Protein AF-A0A4Q1TS50-F1 (afdb_monomer)

Secondary structure (DSSP, 8-state):
---PPPPTT---TT-EEEEESSGGG-SSPPPGGGEEEEEHHHHHHHTTT--HHHHHHHHTT--GGGTTT-S--

Mean predicted aligned error: 11.64 Å

Sequence (73 aa):
MVILPRGKDQNRPDAATLEHLMTNRRTGWTRRDNMAAACRECNGMRGSGMD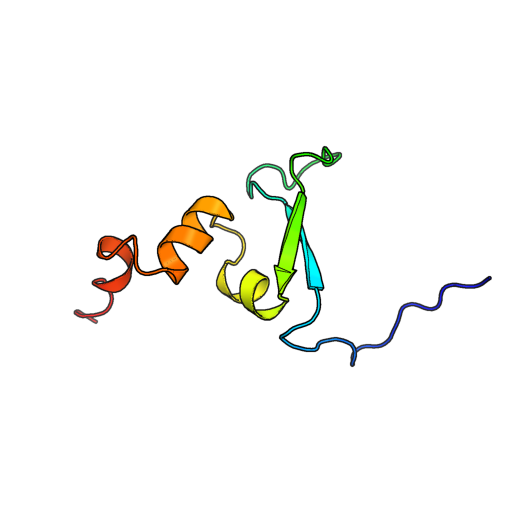WLMFKTYRRGEFWELIGGCKDL

Structure (mmCIF, N/CA/C/O backbone):
data_AF-A0A4Q1TS50-F1
#
_entry.id   AF-A0A4Q1TS50-F1
#
loop_
_atom_site.group_PDB
_atom_site.id
_atom_site.type_symbol
_atom_site.label_atom_id
_atom_site.label_alt_id
_atom_site.label_comp_id
_atom_site.label_asym_id
_atom_site.label_entity_id
_atom_site.label_seq_id
_atom_site.pdbx_PDB_ins_code
_atom_site.Cartn_x
_atom_site.Cartn_y
_atom_site.Cartn_z
_atom_site.occupancy
_atom_site.B_iso_or_equiv
_atom_site.auth_seq_id
_atom_site.auth_comp_id
_atom_site.auth_asym_id
_atom_site.auth_atom_id
_atom_site.pdbx_PDB_model_num
ATOM 1 N N . MET A 1 1 ? -1.804 0.484 35.231 1.00 34.78 1 MET A N 1
ATOM 2 C CA . MET A 1 1 ? -0.860 0.021 34.191 1.00 34.78 1 MET A CA 1
ATOM 3 C C . MET A 1 1 ? -0.474 1.229 33.355 1.00 34.78 1 MET A C 1
ATOM 5 O O . MET A 1 1 ? -1.311 1.741 32.627 1.00 34.78 1 MET A O 1
ATOM 9 N N . VAL A 1 2 ? 0.734 1.756 33.548 1.00 34.53 2 VAL A N 1
ATOM 10 C CA . VAL A 1 2 ? 1.234 2.916 32.796 1.00 34.53 2 VAL A CA 1
ATOM 11 C C . VAL A 1 2 ? 1.911 2.382 31.536 1.00 34.53 2 VAL A C 1
ATOM 13 O O . VAL A 1 2 ? 2.876 1.628 31.630 1.00 34.53 2 VAL A O 1
ATOM 16 N N . ILE A 1 3 ? 1.374 2.713 30.362 1.00 50.09 3 ILE A N 1
ATOM 17 C CA . ILE A 1 3 ? 1.984 2.365 29.075 1.00 50.09 3 ILE A CA 1
ATOM 18 C C . ILE A 1 3 ? 3.040 3.435 28.786 1.00 50.09 3 ILE A C 1
ATOM 20 O O . ILE A 1 3 ? 2.711 4.532 28.345 1.00 50.09 3 ILE A O 1
ATOM 24 N N . LEU A 1 4 ? 4.307 3.138 29.076 1.00 46.75 4 LEU A N 1
ATOM 25 C CA . LEU A 1 4 ? 5.423 3.972 28.626 1.00 46.75 4 LEU A CA 1
ATOM 26 C C . LEU A 1 4 ? 5.544 3.871 27.092 1.00 46.75 4 LEU A C 1
ATOM 28 O O . LEU A 1 4 ? 5.445 2.759 26.557 1.00 46.75 4 LEU A O 1
ATOM 32 N N . PRO A 1 5 ? 5.770 4.986 26.370 1.00 51.84 5 PRO A N 1
ATOM 33 C CA . PRO A 1 5 ? 6.011 4.946 24.935 1.00 51.84 5 PRO A CA 1
ATOM 34 C C . PRO A 1 5 ? 7.313 4.177 24.700 1.00 51.84 5 PRO A C 1
ATOM 36 O O . PRO A 1 5 ? 8.378 4.555 25.188 1.00 51.84 5 PRO A O 1
ATOM 39 N N . ARG A 1 6 ? 7.215 3.034 24.018 1.00 54.94 6 ARG A N 1
ATOM 40 C CA . ARG A 1 6 ? 8.365 2.163 23.764 1.00 54.94 6 ARG A CA 1
ATOM 41 C C . ARG A 1 6 ? 9.394 2.900 22.903 1.00 54.94 6 ARG A C 1
ATOM 43 O O . ARG A 1 6 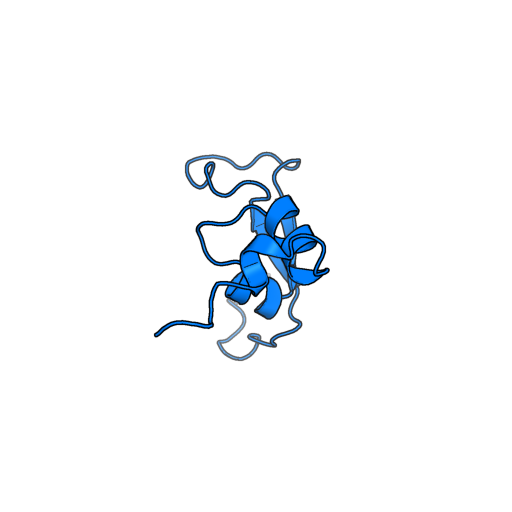? 9.044 3.557 21.928 1.00 54.94 6 ARG A O 1
ATOM 50 N N . GLY A 1 7 ? 10.650 2.812 23.337 1.00 49.25 7 GLY A N 1
ATOM 51 C CA . GLY A 1 7 ? 11.764 3.626 22.872 1.00 49.25 7 GLY A CA 1
ATOM 52 C C . GLY A 1 7 ? 12.119 3.482 21.391 1.00 49.25 7 GLY A C 1
ATOM 53 O O . GLY A 1 7 ? 11.790 2.502 20.723 1.00 49.25 7 GLY A O 1
ATOM 54 N N . LYS A 1 8 ? 12.862 4.497 20.946 1.00 49.75 8 LYS A N 1
ATOM 55 C CA . LYS A 1 8 ? 13.479 4.785 19.638 1.00 49.75 8 LYS A CA 1
ATOM 56 C C . LYS A 1 8 ? 14.085 3.585 18.871 1.00 49.75 8 LYS A C 1
ATOM 58 O O . LYS A 1 8 ? 14.248 3.679 17.655 1.00 49.75 8 LYS A O 1
ATOM 63 N N . ASP A 1 9 ? 14.326 2.463 19.550 1.00 51.34 9 ASP A N 1
ATOM 64 C CA . ASP A 1 9 ? 15.012 1.264 19.045 1.00 51.34 9 ASP A CA 1
ATOM 65 C C . ASP A 1 9 ? 14.080 0.103 18.640 1.00 51.34 9 ASP A C 1
ATOM 67 O O . ASP A 1 9 ? 14.547 -0.936 18.179 1.00 51.34 9 ASP A O 1
ATOM 71 N N . GLN A 1 10 ? 12.751 0.258 18.718 1.00 54.78 10 GLN A N 1
ATOM 72 C CA . GLN A 1 10 ? 11.788 -0.729 18.175 1.00 54.78 10 GLN A CA 1
ATOM 73 C C . GLN A 1 10 ? 11.559 -0.609 16.659 1.00 54.78 10 GLN A C 1
ATOM 75 O O . GLN A 1 10 ? 10.604 -1.132 16.093 1.00 54.78 10 GLN A O 1
ATOM 80 N N . ASN A 1 11 ? 12.476 0.072 15.991 1.00 61.34 11 ASN A N 1
ATOM 81 C CA . ASN A 1 11 ? 12.426 0.479 14.599 1.00 61.34 11 ASN A CA 1
ATOM 82 C C . ASN A 1 11 ? 12.931 -0.614 13.642 1.00 61.34 11 ASN A C 1
ATOM 84 O O . ASN A 1 11 ? 13.552 -0.302 12.623 1.00 61.34 11 ASN A O 1
ATOM 88 N N . ARG A 1 12 ? 12.687 -1.892 13.960 1.00 70.12 12 ARG A N 1
ATOM 89 C CA . ARG A 1 12 ? 13.147 -2.991 13.106 1.00 70.12 12 ARG A CA 1
ATOM 90 C C . ARG A 1 12 ? 12.497 -2.894 11.713 1.00 70.12 12 ARG A C 1
ATOM 92 O O . ARG A 1 12 ? 11.314 -2.554 11.635 1.00 70.12 12 ARG A O 1
ATOM 99 N N . PRO A 1 13 ? 13.235 -3.144 10.617 1.00 70.38 13 PRO A N 1
ATOM 100 C CA . PRO A 1 13 ? 12.688 -3.058 9.256 1.00 70.38 13 PRO A CA 1
ATOM 101 C C . PRO A 1 13 ? 11.481 -3.980 9.020 1.00 70.38 13 PRO A C 1
ATOM 103 O O . PRO A 1 13 ? 10.554 -3.626 8.291 1.00 70.38 13 PRO A O 1
ATOM 106 N N . ASP A 1 14 ? 11.460 -5.124 9.702 1.00 73.81 14 ASP A N 1
ATOM 107 C CA . ASP A 1 14 ? 10.408 -6.140 9.679 1.00 73.81 14 ASP A CA 1
ATOM 108 C C . ASP A 1 14 ? 9.278 -5.889 10.693 1.00 73.81 14 ASP A C 1
ATOM 110 O O . ASP A 1 14 ? 8.319 -6.659 10.747 1.00 73.81 14 ASP A O 1
ATOM 114 N N . ALA A 1 15 ? 9.344 -4.810 11.483 1.00 82.62 15 ALA A N 1
ATOM 115 C CA . ALA A 1 15 ? 8.294 -4.482 12.441 1.00 82.62 15 ALA A CA 1
ATOM 116 C C . ALA A 1 15 ? 6.950 -4.283 11.727 1.00 82.62 15 ALA A C 1
ATOM 118 O O . ALA A 1 15 ? 6.867 -3.584 10.715 1.00 82.62 15 ALA A O 1
ATOM 119 N N . ALA A 1 16 ? 5.890 -4.876 12.278 1.00 84.31 16 ALA A N 1
ATOM 120 C CA . ALA A 1 16 ? 4.542 -4.698 11.762 1.00 84.31 16 ALA A CA 1
ATOM 121 C C . ALA A 1 16 ? 4.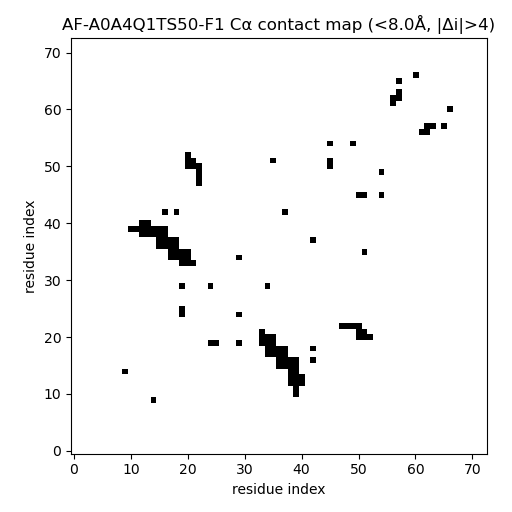021 -3.284 12.077 1.00 84.31 16 ALA A C 1
ATOM 123 O O . ALA A 1 16 ? 4.046 -2.834 13.223 1.00 84.31 16 ALA A O 1
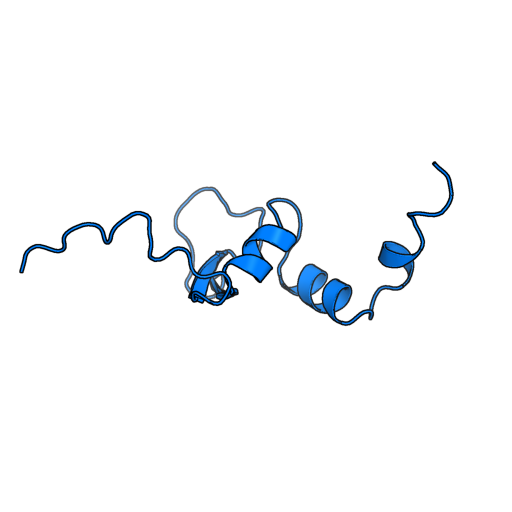ATOM 124 N N . THR A 1 17 ? 3.512 -2.601 11.057 1.00 84.81 17 THR A N 1
ATOM 125 C CA . THR A 1 17 ? 2.883 -1.280 11.114 1.00 84.81 17 THR A CA 1
ATOM 126 C C . THR A 1 17 ? 1.424 -1.379 10.676 1.00 84.81 17 THR A C 1
ATOM 128 O O . THR A 1 17 ? 1.109 -2.149 9.767 1.00 84.81 17 THR A O 1
ATOM 131 N N . LEU A 1 18 ? 0.542 -0.588 11.291 1.00 84.12 18 LEU A N 1
ATOM 132 C CA . LEU A 1 18 ? -0.854 -0.436 10.869 1.00 84.12 18 LEU A CA 1
ATOM 133 C C . LEU A 1 18 ? -1.022 0.873 10.101 1.00 84.12 18 LEU A C 1
ATOM 135 O O . LEU A 1 18 ? -0.690 1.936 10.616 1.00 84.12 18 LEU A O 1
ATOM 139 N N . GLU A 1 19 ? -1.543 0.781 8.883 1.00 81.81 19 GLU A N 1
ATOM 140 C CA . GLU A 1 19 ? -1.591 1.879 7.920 1.00 81.81 19 GLU A CA 1
ATOM 141 C C . GLU A 1 19 ? -2.929 1.953 7.191 1.00 81.81 19 GLU A C 1
ATOM 143 O O . GLU A 1 19 ? -3.729 1.021 7.211 1.00 81.81 19 GLU A O 1
ATOM 148 N N . HIS A 1 20 ? -3.163 3.068 6.506 1.00 83.56 20 HIS A N 1
ATOM 149 C CA . HIS A 1 20 ? -4.346 3.236 5.667 1.00 83.56 20 HIS A CA 1
ATOM 150 C C . HIS A 1 20 ? -4.190 2.480 4.346 1.00 83.56 20 HIS A C 1
ATOM 152 O O . HIS A 1 20 ? -3.187 2.672 3.659 1.00 83.56 20 HIS A O 1
ATOM 158 N N . LEU A 1 21 ? -5.193 1.678 3.967 1.00 82.50 21 LEU A N 1
ATOM 159 C CA . LEU A 1 21 ? -5.226 0.949 2.694 1.00 82.50 21 LEU A CA 1
ATOM 160 C C . LEU A 1 21 ? -5.220 1.924 1.499 1.00 82.50 21 L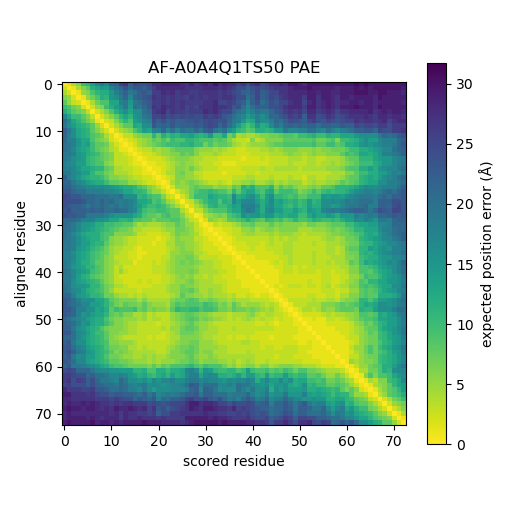EU A C 1
ATOM 162 O O . LEU A 1 21 ? -4.437 1.764 0.563 1.00 82.50 21 LEU A O 1
ATOM 166 N N . MET A 1 22 ? -6.063 2.960 1.566 1.00 79.81 22 MET A N 1
ATOM 167 C CA . MET A 1 22 ? -6.129 4.052 0.591 1.00 79.81 22 MET A CA 1
ATOM 168 C C . MET A 1 22 ? -5.501 5.337 1.143 1.00 79.81 22 MET A C 1
ATOM 170 O O . MET A 1 22 ? -5.906 5.849 2.191 1.00 79.81 22 MET A O 1
ATOM 174 N N . THR A 1 23 ? -4.556 5.912 0.401 1.00 68.88 23 THR A N 1
ATOM 175 C CA . THR A 1 23 ? -3.752 7.075 0.816 1.00 68.88 23 THR A CA 1
ATOM 176 C C . THR A 1 23 ? -4.527 8.388 0.875 1.00 68.88 23 THR A C 1
ATOM 178 O O . THR A 1 23 ? -4.207 9.255 1.687 1.00 68.88 23 THR A O 1
ATOM 181 N N . ASN A 1 24 ? -5.607 8.510 0.101 1.00 63.28 24 ASN A N 1
ATOM 182 C CA . ASN A 1 24 ? -6.390 9.746 -0.021 1.00 63.28 24 ASN A CA 1
ATOM 183 C C . ASN A 1 24 ? -7.367 9.974 1.148 1.00 63.28 24 ASN A C 1
ATOM 185 O O . ASN A 1 24 ? -8.145 10.922 1.124 1.00 63.28 24 ASN A O 1
ATOM 189 N N . ARG A 1 25 ? -7.350 9.11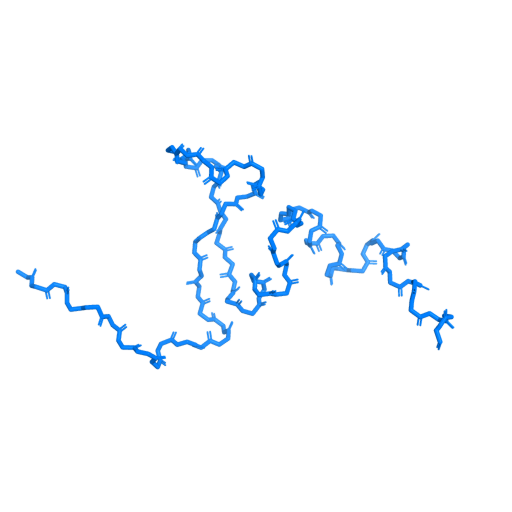4 2.176 1.00 58.28 25 ARG A N 1
ATOM 190 C CA . ARG A 1 25 ? -8.209 9.222 3.369 1.00 58.28 25 ARG A CA 1
ATOM 191 C C . ARG A 1 25 ? -7.432 9.527 4.648 1.00 58.28 25 ARG A C 1
ATOM 193 O O . ARG A 1 25 ? -7.830 9.112 5.729 1.00 58.28 25 ARG A O 1
ATOM 200 N N . ARG A 1 26 ? -6.320 10.260 4.536 1.00 59.91 26 ARG A N 1
ATOM 201 C CA . ARG A 1 26 ? -5.516 10.704 5.693 1.00 59.91 26 ARG A CA 1
ATOM 202 C C . ARG A 1 26 ? -6.225 11.720 6.602 1.00 59.91 26 ARG A C 1
ATOM 204 O O . ARG A 1 26 ? -5.658 12.101 7.620 1.00 59.91 26 ARG A O 1
ATOM 211 N N . THR A 1 27 ? -7.437 12.160 6.265 1.00 56.81 27 THR A N 1
ATOM 212 C CA . THR A 1 27 ? -8.234 13.087 7.073 1.00 56.81 27 THR A CA 1
ATOM 213 C C . THR A 1 27 ? -9.445 12.370 7.687 1.00 56.81 27 THR A C 1
ATOM 215 O O . THR A 1 27 ? -10.264 11.788 6.980 1.00 56.81 27 THR A O 1
ATOM 218 N N . GLY A 1 28 ? -9.569 12.418 9.020 1.00 63.47 28 GLY A N 1
ATOM 219 C CA . GLY A 1 28 ? -10.741 11.927 9.761 1.00 63.47 28 GLY A CA 1
ATOM 220 C C . GLY A 1 28 ? -10.589 10.556 10.436 1.00 63.47 28 GLY A C 1
ATOM 221 O O . GLY A 1 28 ? -9.488 10.050 10.643 1.00 63.47 28 GLY A O 1
ATOM 222 N N . TRP A 1 29 ? -11.724 9.977 10.843 1.00 62.47 29 TRP A N 1
ATOM 223 C CA . TRP A 1 29 ? -11.801 8.678 11.518 1.00 62.47 29 TRP A CA 1
ATOM 224 C C . TRP A 1 29 ? -11.633 7.542 10.502 1.00 62.47 29 TRP A C 1
ATOM 226 O O . TRP A 1 29 ? -12.375 7.464 9.520 1.00 62.47 29 TRP A O 1
ATOM 236 N N . THR A 1 30 ? -10.658 6.657 10.726 1.00 73.06 30 THR A N 1
ATOM 237 C CA . THR A 1 30 ? -10.426 5.526 9.823 1.00 73.06 30 THR A CA 1
ATOM 238 C C . THR A 1 30 ? -11.426 4.408 10.091 1.00 73.06 30 THR A C 1
ATOM 240 O O . THR A 1 30 ? -11.662 4.014 11.236 1.00 73.06 30 THR A O 1
ATOM 243 N N . ARG A 1 31 ? -12.032 3.881 9.029 1.00 80.50 31 ARG A N 1
ATOM 244 C CA . ARG A 1 31 ? -12.875 2.687 9.118 1.00 80.50 31 ARG A CA 1
ATOM 245 C C . ARG A 1 31 ? -11.970 1.450 9.155 1.00 80.50 31 ARG A C 1
ATOM 247 O O . ARG A 1 31 ? -10.904 1.439 8.544 1.00 80.50 31 ARG A O 1
ATOM 254 N N . ARG A 1 32 ? -12.388 0.402 9.875 1.00 82.50 32 ARG A N 1
ATOM 255 C CA . ARG A 1 32 ? -11.585 -0.828 10.052 1.00 82.50 32 ARG A CA 1
ATOM 256 C C . ARG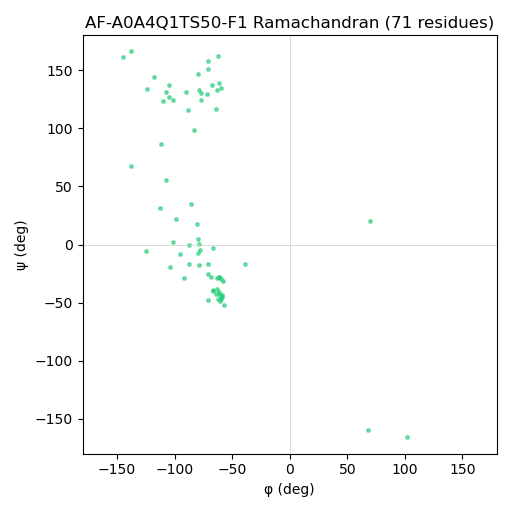 A 1 32 ? -11.251 -1.530 8.730 1.00 82.50 32 ARG A C 1
ATOM 258 O O . ARG A 1 32 ? -10.212 -2.167 8.637 1.00 82.50 32 ARG A O 1
ATOM 265 N N . ASP A 1 33 ? -12.116 -1.395 7.731 1.00 83.44 33 ASP A N 1
ATOM 266 C CA . ASP A 1 33 ? -11.944 -1.915 6.369 1.00 83.44 33 ASP A CA 1
ATOM 267 C C . ASP A 1 33 ? -10.874 -1.166 5.554 1.00 83.44 33 ASP A C 1
ATOM 269 O O . ASP A 1 33 ? -10.384 -1.687 4.558 1.00 83.44 33 ASP A O 1
ATOM 273 N N . ASN A 1 34 ? -10.467 0.030 5.987 1.00 82.69 34 ASN A N 1
ATOM 274 C CA . ASN A 1 34 ? -9.409 0.820 5.363 1.00 82.69 34 ASN A CA 1
ATOM 275 C C . ASN A 1 34 ? -8.060 0.665 6.087 1.00 82.69 34 ASN A C 1
ATOM 277 O O . ASN A 1 34 ? -7.209 1.546 5.975 1.00 82.69 34 ASN A O 1
ATOM 281 N N . MET A 1 35 ? -7.859 -0.417 6.844 1.00 84.81 35 MET A N 1
ATOM 282 C CA . MET A 1 35 ? -6.589 -0.696 7.516 1.00 84.81 35 MET A CA 1
ATOM 283 C C . MET A 1 35 ? -5.808 -1.808 6.817 1.00 84.81 35 MET A C 1
ATOM 285 O O . MET A 1 35 ? -6.359 -2.842 6.448 1.00 84.81 35 MET A O 1
ATOM 289 N N . ALA A 1 36 ? -4.503 -1.604 6.686 1.00 83.88 36 ALA A N 1
ATOM 290 C CA . ALA A 1 36 ? -3.541 -2.567 6.181 1.00 83.88 36 ALA A CA 1
ATOM 291 C C . ALA A 1 36 ? -2.438 -2.786 7.220 1.00 83.88 36 ALA A C 1
ATOM 293 O O . ALA A 1 36 ? -1.893 -1.830 7.774 1.00 83.88 36 ALA A O 1
ATOM 294 N N . ALA A 1 37 ? -2.099 -4.049 7.472 1.00 86.62 37 ALA A N 1
ATOM 295 C CA . ALA A 1 37 ? -0.888 -4.406 8.198 1.00 86.62 37 ALA A CA 1
ATOM 296 C C . ALA A 1 37 ? 0.255 -4.590 7.194 1.00 86.62 37 ALA A C 1
ATOM 298 O O . ALA A 1 37 ? 0.094 -5.289 6.193 1.00 86.62 37 ALA A O 1
ATOM 299 N N . ALA A 1 38 ? 1.404 -3.975 7.456 1.00 84.25 38 ALA A N 1
ATOM 300 C CA . ALA A 1 38 ? 2.573 -4.062 6.587 1.00 84.25 38 ALA A CA 1
ATOM 301 C C . ALA A 1 38 ? 3.873 -4.055 7.389 1.00 84.25 38 ALA A C 1
ATOM 303 O O . ALA A 1 38 ? 3.887 -3.632 8.539 1.00 84.25 38 ALA A O 1
ATOM 304 N N . CYS A 1 39 ? 4.971 -4.505 6.784 1.00 85.19 39 CYS A N 1
ATOM 305 C CA . CYS A 1 39 ? 6.290 -4.318 7.374 1.00 85.19 39 CYS A CA 1
ATOM 306 C C . CYS A 1 39 ? 6.708 -2.839 7.301 1.00 85.19 39 CYS A C 1
ATOM 308 O O . CYS A 1 39 ? 6.314 -2.121 6.375 1.00 85.19 39 CYS A O 1
ATOM 310 N N . ARG A 1 40 ? 7.525 -2.370 8.246 1.00 83.94 40 ARG A N 1
ATOM 311 C CA . ARG A 1 40 ? 7.984 -0.976 8.292 1.00 83.94 40 ARG A CA 1
ATOM 312 C C . ARG A 1 40 ? 8.728 -0.572 7.023 1.00 83.94 40 ARG A C 1
ATOM 314 O O . ARG A 1 40 ? 8.468 0.501 6.484 1.00 83.94 40 ARG A O 1
ATOM 321 N N . GLU A 1 41 ? 9.610 -1.433 6.528 1.00 86.12 41 GLU A N 1
ATOM 322 C CA . GLU A 1 41 ? 10.322 -1.218 5.266 1.00 86.12 41 GLU A CA 1
ATOM 323 C C . GLU A 1 41 ? 9.345 -1.088 4.088 1.00 86.12 41 GLU A C 1
ATOM 325 O O . GLU A 1 41 ? 9.445 -0.164 3.286 1.00 86.12 41 GLU A O 1
ATOM 330 N N . CYS A 1 42 ? 8.338 -1.962 4.029 1.00 84.44 42 CYS A N 1
ATOM 331 C CA . CYS A 1 42 ? 7.294 -1.981 3.008 1.00 84.44 42 CYS A CA 1
ATOM 332 C C . CYS A 1 42 ? 6.525 -0.656 2.989 1.00 84.44 42 CYS A C 1
ATOM 334 O O . CYS A 1 42 ? 6.282 -0.084 1.929 1.00 84.44 42 CYS A O 1
ATOM 336 N N . ASN A 1 43 ? 6.164 -0.153 4.171 1.00 84.31 43 ASN A N 1
ATOM 337 C CA . ASN A 1 43 ? 5.487 1.130 4.307 1.00 84.31 43 ASN A CA 1
ATOM 338 C C . ASN A 1 43 ? 6.393 2.301 3.901 1.00 84.31 43 ASN A C 1
ATOM 340 O O . ASN A 1 43 ? 5.939 3.217 3.217 1.00 84.31 43 ASN A O 1
ATOM 344 N N . GLY A 1 44 ? 7.679 2.240 4.260 1.00 83.44 44 GLY A N 1
ATOM 345 C CA . GLY A 1 44 ? 8.680 3.218 3.837 1.00 83.44 44 GLY A CA 1
ATOM 346 C C . GLY A 1 44 ? 8.831 3.281 2.316 1.00 83.44 44 GLY A C 1
ATOM 347 O O . GLY A 1 44 ? 8.786 4.366 1.747 1.00 83.44 44 GLY A O 1
ATOM 348 N N . MET A 1 45 ? 8.937 2.124 1.656 1.00 85.12 45 MET A N 1
ATOM 349 C CA . MET A 1 45 ? 9.062 2.024 0.198 1.00 85.12 45 MET A CA 1
ATOM 350 C C . MET A 1 45 ? 7.806 2.480 -0.546 1.00 85.12 45 MET A C 1
ATOM 352 O O . MET A 1 45 ? 7.914 3.115 -1.589 1.00 85.12 45 MET A O 1
ATOM 356 N N . ARG A 1 46 ? 6.613 2.164 -0.027 1.00 86.38 46 ARG A N 1
ATOM 357 C CA . ARG A 1 46 ? 5.342 2.605 -0.622 1.00 86.38 46 ARG A CA 1
ATOM 358 C C . ARG A 1 46 ? 5.207 4.129 -0.613 1.00 86.38 46 ARG A C 1
ATOM 360 O O . ARG A 1 46 ? 4.661 4.714 -1.548 1.00 86.38 46 ARG A O 1
ATOM 367 N N . GLY A 1 47 ? 5.662 4.770 0.462 1.00 78.56 47 GLY A N 1
ATOM 368 C CA . GLY A 1 47 ? 5.551 6.213 0.642 1.00 78.56 47 GLY A CA 1
ATOM 369 C C . GLY A 1 47 ? 4.107 6.704 0.827 1.00 78.56 47 GLY A C 1
ATOM 370 O O . GLY A 1 47 ? 3.202 5.970 1.230 1.00 78.56 47 GLY A O 1
ATOM 371 N N . SER A 1 48 ? 3.880 7.996 0.582 1.00 76.06 48 SER A N 1
ATOM 372 C CA . SER A 1 48 ? 2.596 8.675 0.828 1.00 76.06 48 SER A CA 1
ATOM 373 C C . SER A 1 48 ? 1.666 8.775 -0.380 1.00 76.06 48 SER A C 1
ATOM 375 O O . SER A 1 48 ? 0.530 9.206 -0.200 1.00 76.06 48 SER A O 1
ATOM 377 N N . GLY A 1 49 ? 2.122 8.416 -1.580 1.00 72.19 49 GLY A N 1
ATOM 378 C CA . GLY A 1 49 ? 1.369 8.618 -2.825 1.00 72.19 49 GLY A CA 1
ATOM 379 C C . GLY A 1 49 ? 0.717 7.361 -3.398 1.00 72.19 49 GLY A C 1
ATOM 380 O O . GLY A 1 49 ? -0.214 7.474 -4.184 1.00 72.19 49 GLY A O 1
ATOM 381 N N . MET A 1 50 ? 1.169 6.171 -2.996 1.00 82.31 50 MET A N 1
ATOM 382 C CA . MET A 1 50 ? 0.768 4.903 -3.614 1.00 82.31 50 MET A CA 1
ATOM 383 C C . MET A 1 50 ? -0.176 4.113 -2.704 1.00 82.31 50 MET A C 1
ATOM 385 O O . MET A 1 50 ? 0.115 3.936 -1.519 1.00 82.31 50 MET A O 1
ATOM 389 N N . ASP A 1 51 ? -1.299 3.631 -3.233 1.00 84.25 51 ASP A N 1
ATOM 390 C CA . ASP A 1 51 ? -2.187 2.717 -2.514 1.00 84.25 51 ASP A CA 1
ATOM 391 C C . ASP A 1 51 ? -1.551 1.325 -2.373 1.00 84.25 51 ASP A C 1
ATOM 393 O O . ASP A 1 51 ? -0.643 0.935 -3.111 1.00 84.25 51 ASP A O 1
ATOM 397 N N . TRP A 1 52 ? -2.016 0.556 -1.391 1.00 84.75 52 TRP A N 1
ATOM 398 C CA . TRP A 1 52 ? -1.412 -0.742 -1.087 1.00 84.75 52 TRP A CA 1
ATOM 399 C C . TRP A 1 52 ? -1.633 -1.806 -2.166 1.00 84.75 52 TRP A C 1
ATOM 401 O O . TRP A 1 52 ? -0.790 -2.696 -2.296 1.00 84.75 52 TRP A O 1
ATOM 411 N N . LEU A 1 53 ? -2.727 -1.737 -2.933 1.00 84.62 53 LEU A N 1
ATOM 412 C CA . LEU A 1 53 ? -2.971 -2.687 -4.020 1.00 84.62 53 LEU A CA 1
ATOM 413 C C . LEU A 1 53 ? -1.994 -2.428 -5.168 1.00 84.62 53 LEU A C 1
ATOM 415 O O . LEU A 1 53 ? -1.303 -3.357 -5.583 1.00 84.62 53 LEU A O 1
ATOM 419 N N . MET A 1 54 ? -1.839 -1.172 -5.592 1.00 84.38 54 MET A N 1
ATOM 420 C CA . MET A 1 54 ? -0.856 -0.794 -6.610 1.00 84.38 54 MET A CA 1
ATOM 421 C C . MET A 1 54 ? 0.579 -1.092 -6.164 1.00 84.38 54 MET A C 1
ATOM 423 O O . MET A 1 54 ? 1.354 -1.659 -6.933 1.00 84.38 54 MET A O 1
ATOM 427 N N . PHE A 1 55 ? 0.928 -0.803 -4.906 1.00 85.62 55 PHE A N 1
ATOM 428 C CA . PHE A 1 55 ? 2.254 -1.119 -4.364 1.00 85.62 55 PHE A CA 1
ATOM 429 C C . PHE A 1 55 ? 2.554 -2.618 -4.364 1.00 85.62 55 PHE A C 1
ATOM 431 O O . PHE A 1 55 ? 3.667 -3.028 -4.699 1.00 85.62 55 PHE A O 1
ATOM 438 N N . LYS A 1 56 ? 1.567 -3.452 -4.012 1.00 85.38 56 LYS A N 1
ATOM 439 C CA . LYS A 1 56 ? 1.698 -4.911 -4.068 1.00 85.38 56 LYS A CA 1
ATOM 440 C C . LYS A 1 56 ? 1.988 -5.373 -5.495 1.00 85.38 56 LYS A C 1
ATOM 442 O O . LYS A 1 56 ? 2.914 -6.156 -5.688 1.00 85.38 56 LYS A O 1
ATOM 447 N N . THR A 1 57 ? 1.228 -4.891 -6.472 1.00 85.00 57 THR A N 1
ATOM 448 C CA . THR A 1 57 ? 1.399 -5.249 -7.888 1.00 85.00 57 THR A CA 1
ATOM 449 C C . THR A 1 57 ? 2.758 -4.776 -8.420 1.00 85.00 57 THR A C 1
ATOM 451 O O . THR A 1 57 ? 3.487 -5.561 -9.025 1.00 85.00 57 THR A O 1
ATOM 454 N N . TYR A 1 58 ? 3.185 -3.553 -8.079 1.00 83.94 58 TYR A N 1
ATOM 455 C CA . TYR A 1 58 ? 4.531 -3.045 -8.378 1.00 83.94 58 TYR A CA 1
ATOM 456 C C . TYR A 1 58 ? 5.640 -3.935 -7.790 1.00 83.94 58 TYR A C 1
ATOM 458 O O . TYR A 1 58 ? 6.517 -4.393 -8.519 1.00 83.94 58 TYR A O 1
ATOM 466 N N . ARG A 1 59 ? 5.588 -4.255 -6.488 1.00 82.19 59 ARG A N 1
ATOM 467 C CA . ARG A 1 59 ? 6.605 -5.096 -5.819 1.00 82.19 59 ARG A CA 1
ATOM 468 C C . ARG A 1 59 ? 6.674 -6.517 -6.366 1.00 82.19 59 ARG A C 1
ATOM 470 O O . ARG A 1 59 ? 7.733 -7.131 -6.296 1.00 82.19 59 ARG A O 1
ATOM 477 N N . ARG A 1 60 ? 5.566 -7.045 -6.888 1.00 84.31 60 ARG A N 1
ATOM 478 C CA . ARG A 1 60 ? 5.523 -8.363 -7.537 1.00 84.31 60 ARG A CA 1
ATOM 479 C C . ARG A 1 60 ? 6.077 -8.354 -8.962 1.00 84.31 60 ARG A C 1
ATOM 481 O O . ARG A 1 60 ? 6.171 -9.422 -9.555 1.00 84.31 60 ARG A O 1
ATOM 488 N N . GLY A 1 61 ? 6.438 -7.189 -9.503 1.00 81.25 61 GLY A N 1
ATOM 489 C CA . GLY A 1 61 ? 6.872 -7.065 -10.893 1.00 81.25 61 GLY A CA 1
ATOM 490 C C . GLY A 1 61 ? 5.735 -7.270 -11.893 1.00 81.25 61 GLY A C 1
ATOM 491 O O . GLY A 1 61 ? 5.983 -7.579 -13.051 1.00 81.25 61 GLY A O 1
ATOM 492 N N . GLU A 1 62 ? 4.484 -7.121 -11.453 1.00 76.75 62 GLU A N 1
ATOM 493 C CA . GLU A 1 62 ? 3.306 -7.282 -12.311 1.00 76.75 62 GLU A CA 1
ATOM 494 C C . GLU A 1 62 ? 3.069 -6.034 -13.188 1.00 76.75 62 GLU A C 1
ATOM 496 O O . GLU A 1 62 ? 2.402 -6.131 -14.213 1.00 76.75 62 GLU A O 1
ATOM 501 N N . PHE A 1 63 ? 3.672 -4.887 -12.840 1.00 70.94 63 PHE A N 1
ATOM 502 C CA . PHE A 1 63 ? 3.684 -3.661 -13.650 1.00 70.94 63 PHE A CA 1
ATOM 503 C C . PHE A 1 63 ? 5.088 -3.351 -14.188 1.00 70.94 63 PHE A C 1
ATOM 505 O O . PHE A 1 63 ? 5.841 -2.574 -13.598 1.00 70.94 63 PHE A O 1
ATOM 512 N N . TRP A 1 64 ? 5.437 -3.934 -15.337 1.00 61.16 64 TRP A N 1
ATOM 513 C CA . TRP A 1 64 ? 6.707 -3.665 -16.030 1.00 61.16 64 TRP A CA 1
ATOM 514 C C . TRP A 1 64 ? 6.865 -2.201 -16.473 1.00 61.16 64 TRP A C 1
ATOM 516 O O . TRP A 1 64 ? 7.984 -1.690 -16.511 1.00 61.16 64 TRP A O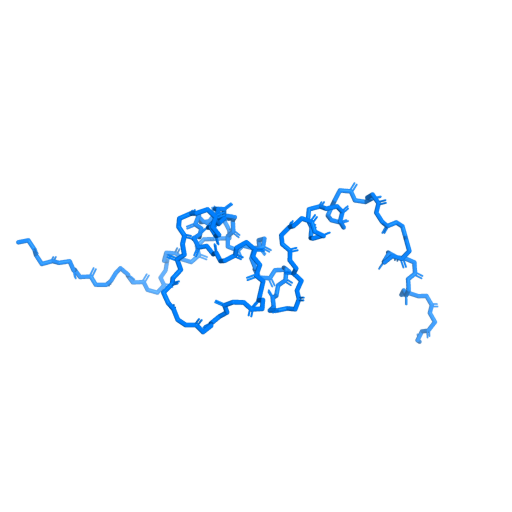 1
ATOM 526 N N . GLU A 1 65 ? 5.755 -1.508 -16.736 1.00 63.69 65 GLU A N 1
ATOM 527 C CA . GLU A 1 65 ? 5.712 -0.100 -17.167 1.00 63.69 65 GLU A CA 1
ATOM 528 C C . GLU A 1 65 ? 6.320 0.856 -16.127 1.00 63.69 65 GLU A C 1
ATOM 530 O O . GLU A 1 65 ? 6.887 1.884 -16.483 1.00 63.69 65 GLU A O 1
ATOM 535 N N . LEU A 1 66 ? 6.266 0.492 -14.840 1.00 60.34 66 LEU A N 1
ATOM 536 C CA . LEU A 1 66 ? 6.850 1.268 -13.740 1.00 60.34 66 LEU A CA 1
ATOM 537 C C . LEU A 1 66 ? 8.328 0.930 -13.480 1.00 60.34 66 LEU A C 1
ATOM 539 O O . LEU A 1 66 ? 9.018 1.684 -12.800 1.00 60.34 66 LEU A O 1
ATOM 543 N N . ILE A 1 67 ? 8.817 -0.201 -13.997 1.00 58.59 67 ILE A N 1
ATOM 544 C CA . ILE A 1 67 ? 10.188 -0.696 -13.782 1.00 58.59 67 ILE A CA 1
ATOM 545 C C . ILE A 1 67 ? 11.130 -0.201 -14.896 1.00 58.59 67 ILE A C 1
ATOM 547 O O . ILE A 1 67 ? 12.316 0.013 -14.657 1.00 58.59 67 ILE A O 1
ATOM 551 N N . GLY A 1 68 ? 10.608 0.028 -16.105 1.00 54.72 68 GLY A N 1
ATOM 552 C CA . GLY A 1 68 ? 11.390 0.428 -17.283 1.00 54.72 68 GLY A CA 1
ATOM 553 C C . GLY A 1 68 ? 11.778 1.911 -17.378 1.00 54.72 68 GLY A C 1
ATOM 554 O O . GLY A 1 68 ? 12.556 2.261 -18.258 1.00 54.72 68 GLY A O 1
ATOM 555 N N . GLY A 1 69 ? 11.274 2.781 -16.497 1.00 49.81 69 GLY A N 1
ATOM 556 C CA . GLY A 1 69 ? 11.453 4.240 -16.595 1.00 49.81 69 GLY A CA 1
ATOM 557 C C . GLY A 1 69 ? 12.803 4.797 -16.122 1.00 49.81 69 GLY A C 1
ATOM 558 O O . GLY A 1 69 ? 12.999 6.006 -16.157 1.00 49.81 69 GLY A O 1
ATOM 559 N N . CYS A 1 70 ? 13.735 3.953 -15.669 1.00 49.62 70 CYS A N 1
ATOM 560 C CA . CYS A 1 70 ? 15.063 4.374 -15.210 1.00 49.62 70 CYS A CA 1
ATOM 561 C C . CYS A 1 70 ? 16.144 3.973 -16.225 1.00 49.62 70 CYS A C 1
ATOM 563 O O . CYS A 1 70 ? 17.060 3.216 -15.899 1.00 49.62 70 CYS A O 1
ATOM 565 N N . LYS A 1 71 ? 15.995 4.390 -17.489 1.00 45.81 71 LYS A N 1
ATOM 566 C CA . LYS A 1 71 ? 17.034 4.171 -18.507 1.00 45.81 71 LYS A CA 1
ATOM 567 C C . LYS A 1 71 ? 17.539 5.403 -19.247 1.00 45.81 71 LYS A C 1
ATOM 569 O O . LYS A 1 71 ? 18.549 5.254 -19.915 1.00 45.81 71 LYS A O 1
ATOM 574 N N . ASP A 1 72 ? 16.970 6.590 -19.044 1.00 50.97 72 ASP A N 1
ATOM 575 C CA . ASP A 1 72 ? 17.430 7.795 -19.750 1.00 50.97 72 ASP A CA 1
ATOM 576 C C . ASP A 1 72 ? 17.507 9.030 -18.826 1.00 50.97 72 ASP A C 1
ATOM 578 O O . ASP A 1 72 ? 16.736 9.980 -18.969 1.00 50.97 72 ASP A O 1
ATOM 582 N N . LEU A 1 73 ? 18.442 9.016 -17.866 1.00 43.53 73 LEU A N 1
ATOM 583 C CA . LEU A 1 73 ? 18.988 10.223 -17.221 1.00 43.53 73 LEU A CA 1
ATOM 584 C C . LEU A 1 73 ? 20.510 10.235 -17.361 1.00 43.53 73 LEU A C 1
ATOM 586 O O . LEU A 1 73 ? 21.126 9.195 -17.031 1.00 43.53 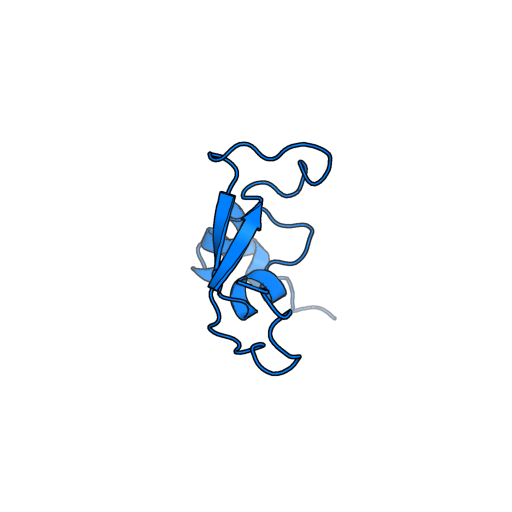73 LEU A O 1
#

Organism: Rhizobium leguminosarum (NCBI:txid384)

pLDDT: mean 71.12, std 14.89, range [34.53, 86.62]

Solvent-accessible surface area (backbone atoms only — not comparable to full-atom values): 4798 Å² total; per-residue (Å²): 137,85,83,72,83,80,61,92,80,73,70,48,55,76,34,80,40,82,43,64,35,53,52,92,59,83,73,80,87,80,56,81,88,42,56,35,82,39,35,40,49,56,51,61,74,46,51,80,84,47,35,55,68,60,42,50,39,46,76,69,61,75,42,58,80,77,68,65,73,84,75,86,131

Foldseek 3Di:
DDDDDDDPPVQDQQDKDKDFQDLVPPDDDDDPVRIDIDGNVLDVVCPRPHGPVRSVCVVVCVDVVVVPPPDDD

Nearest PDB structures (foldseek):
  5vgb-assembly1_A  TM=5.872E-01  e=9.104E-01  Neisseria meningitidis
  8f43-assembly1_A  TM=6.286E-01  e=1.724E+00  Geobacillus stearothermophilus
  8tzz-assembly1_A  TM=5.416E-01  e=3.264E+00  Streptococcus pyogenes
  8t7s-assembly1_A  TM=5.171E-01  e=4.995E+00  Streptococcus pyogenes
  6kc7-assembly1_A  TM=5.812E-01  e=9.459E+00  Neisseria meningitidis 8013

Radius of gyration: 15.69 Å; Cα contacts (8 Å, |Δi|>4): 62; chains: 1; bounding box: 32×21×54 Å